Protein AF-A0A2V7K8N4-F1 (afdb_monomer_lite)

Foldseek 3Di:
DDDPDDDDDDDFDKDKDKDKDWDDDPFKIKIKIKIKIDRPQPQDPDPDPPPDPPDDDDDPDDDDDPPDRPGPPPDMDMDMDMDMGGDDD

Structure (mmCIF, N/CA/C/O backbone):
data_AF-A0A2V7K8N4-F1
#
_entry.id   AF-A0A2V7K8N4-F1
#
loop_
_atom_site.group_PDB
_atom_site.id
_atom_site.type_symbol
_atom_site.label_atom_id
_atom_site.label_alt_id
_atom_site.label_comp_id
_atom_site.label_asym_id
_atom_site.label_entity_id
_atom_site.label_seq_id
_atom_site.pdbx_PDB_ins_code
_atom_site.Cartn_x
_atom_site.Cartn_y
_atom_site.Cartn_z
_atom_site.occupancy
_atom_site.B_iso_or_equiv
_atom_site.auth_seq_id
_atom_site.auth_comp_id
_atom_site.auth_asym_id
_atom_site.auth_atom_id
_atom_site.pdbx_PDB_model_num
ATOM 1 N N . VAL A 1 1 ? 34.863 7.100 -43.227 1.00 48.28 1 VAL A N 1
ATOM 2 C CA . VAL A 1 1 ? 33.514 7.332 -42.657 1.00 48.28 1 VAL A CA 1
ATOM 3 C C . VAL A 1 1 ? 33.680 7.476 -41.154 1.00 48.28 1 VAL A C 1
ATOM 5 O O . VAL A 1 1 ? 34.131 6.530 -40.525 1.00 48.28 1 VAL A O 1
ATOM 8 N N . GLN A 1 2 ? 33.457 8.669 -40.603 1.00 41.97 2 GLN A N 1
ATOM 9 C CA . GLN A 1 2 ? 33.598 8.944 -39.169 1.00 41.97 2 GLN A CA 1
ATOM 10 C C . GLN A 1 2 ? 32.324 8.474 -38.454 1.00 41.97 2 GLN A C 1
ATOM 12 O O . GLN A 1 2 ? 31.233 8.939 -38.778 1.00 41.97 2 GLN A O 1
ATOM 17 N N . LEU A 1 3 ? 32.444 7.515 -37.533 1.00 53.94 3 LEU A N 1
ATOM 18 C CA . LEU A 1 3 ? 31.323 7.045 -36.720 1.00 53.94 3 LEU A CA 1
ATOM 19 C C . LEU A 1 3 ? 31.010 8.110 -35.666 1.00 53.94 3 LEU A C 1
ATOM 21 O O . LEU A 1 3 ? 31.740 8.266 -34.691 1.00 53.94 3 LEU A O 1
ATOM 25 N N . ILE A 1 4 ? 29.936 8.865 -35.881 1.00 57.09 4 ILE A N 1
ATOM 26 C CA . ILE A 1 4 ? 29.372 9.750 -34.863 1.00 57.09 4 ILE A CA 1
ATOM 27 C C . ILE A 1 4 ? 28.725 8.843 -33.811 1.00 57.09 4 ILE A C 1
ATOM 29 O O . ILE A 1 4 ? 27.634 8.309 -34.018 1.00 57.09 4 ILE A O 1
ATOM 33 N N . GLY A 1 5 ? 29.429 8.613 -32.704 1.00 57.16 5 GLY A N 1
ATOM 34 C CA . GLY A 1 5 ? 28.883 7.921 -31.543 1.00 57.16 5 GLY A CA 1
ATOM 35 C C . GLY A 1 5 ? 27.810 8.788 -30.894 1.00 57.16 5 GLY A C 1
ATOM 36 O O . GLY A 1 5 ? 28.124 9.772 -30.233 1.00 57.16 5 GLY A O 1
ATOM 37 N N . ARG A 1 6 ? 26.539 8.445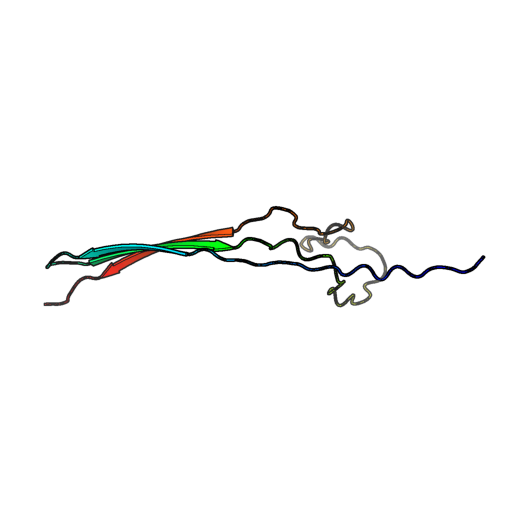 -31.104 1.00 65.81 6 ARG A N 1
ATOM 38 C CA . ARG A 1 6 ? 25.426 8.993 -30.322 1.00 65.81 6 ARG A CA 1
ATOM 39 C C . ARG A 1 6 ? 25.372 8.248 -28.989 1.00 65.81 6 ARG A C 1
ATOM 41 O O . ARG A 1 6 ? 25.077 7.056 -28.968 1.00 65.81 6 ARG A O 1
ATOM 48 N N . THR A 1 7 ? 25.690 8.925 -27.892 1.00 65.75 7 THR A N 1
ATOM 49 C CA . THR A 1 7 ? 25.447 8.392 -26.548 1.00 65.75 7 THR A CA 1
ATOM 50 C C . THR A 1 7 ? 23.940 8.412 -26.315 1.00 65.75 7 THR A C 1
ATOM 52 O O . THR A 1 7 ? 23.333 9.481 -26.328 1.00 65.75 7 THR A O 1
ATOM 55 N N . LEU A 1 8 ? 23.325 7.238 -26.18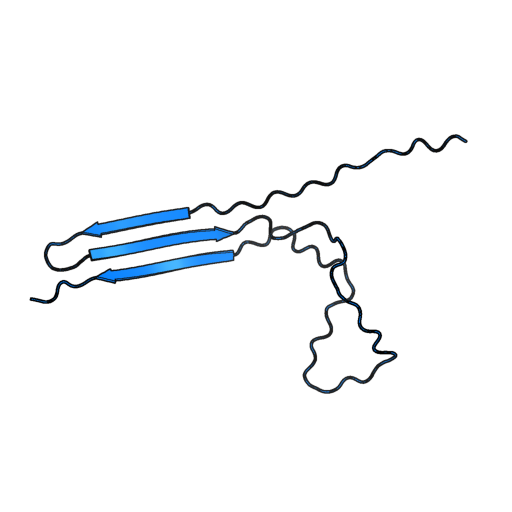7 1.00 67.25 8 LEU A N 1
ATOM 56 C CA . LEU A 1 8 ? 21.931 7.113 -25.776 1.00 67.25 8 LEU A CA 1
ATOM 57 C C . LEU A 1 8 ? 21.905 7.122 -24.247 1.00 67.25 8 LEU A C 1
ATOM 59 O O . LEU A 1 8 ? 22.502 6.246 -23.626 1.00 67.25 8 LEU A O 1
ATOM 63 N N . ASP A 1 9 ? 21.263 8.128 -23.662 1.00 68.19 9 ASP A N 1
ATOM 64 C CA . ASP A 1 9 ? 21.001 8.167 -22.226 1.00 68.19 9 ASP A CA 1
ATOM 65 C C . ASP A 1 9 ? 19.684 7.427 -21.962 1.00 68.19 9 ASP A C 1
ATOM 67 O O . ASP A 1 9 ? 18.609 7.877 -22.372 1.00 68.19 9 ASP A O 1
ATOM 71 N N . GLU A 1 10 ? 19.776 6.239 -21.369 1.00 66.12 10 GLU A N 1
ATOM 72 C CA . GLU A 1 10 ? 18.619 5.431 -20.990 1.00 66.12 10 GLU A CA 1
ATOM 73 C C . GLU A 1 10 ? 18.297 5.676 -19.514 1.00 66.12 10 GLU A C 1
ATOM 75 O O . GLU A 1 10 ? 19.054 5.303 -18.620 1.00 66.12 10 GLU A O 1
ATOM 80 N N . GLY A 1 11 ? 17.143 6.293 -19.256 1.00 68.69 11 GLY A N 1
ATOM 81 C CA . GLY A 1 11 ? 16.618 6.513 -17.912 1.00 68.69 11 GLY A CA 1
ATOM 82 C C . GLY A 1 11 ? 15.388 5.654 -17.635 1.00 68.69 11 GLY A C 1
ATOM 83 O O . GLY A 1 11 ? 14.585 5.387 -18.530 1.00 68.69 11 GLY A O 1
ATOM 84 N N . TRP A 1 12 ? 15.201 5.258 -16.376 1.00 79.81 12 TRP A N 1
ATOM 85 C CA . TRP A 1 12 ? 13.958 4.651 -15.905 1.00 79.81 12 TRP A CA 1
ATOM 86 C C . TRP A 1 12 ? 13.411 5.436 -14.712 1.00 79.81 12 TRP A C 1
ATOM 88 O O . TRP A 1 12 ? 14.167 6.044 -13.955 1.00 79.81 12 TRP A O 1
ATOM 98 N N . VAL A 1 13 ? 12.089 5.423 -14.546 1.00 83.44 13 VAL A N 1
ATOM 99 C CA . VAL A 1 13 ? 11.421 6.054 -13.405 1.00 83.44 13 VAL A CA 1
ATOM 100 C C . VAL A 1 13 ? 10.540 5.024 -12.717 1.00 83.44 13 VAL A C 1
ATOM 102 O O . VAL A 1 13 ? 9.581 4.515 -13.298 1.00 83.44 13 VAL A O 1
ATOM 105 N N . GLU A 1 14 ? 10.859 4.751 -11.457 1.00 87.94 14 GLU A N 1
ATOM 106 C CA . GLU A 1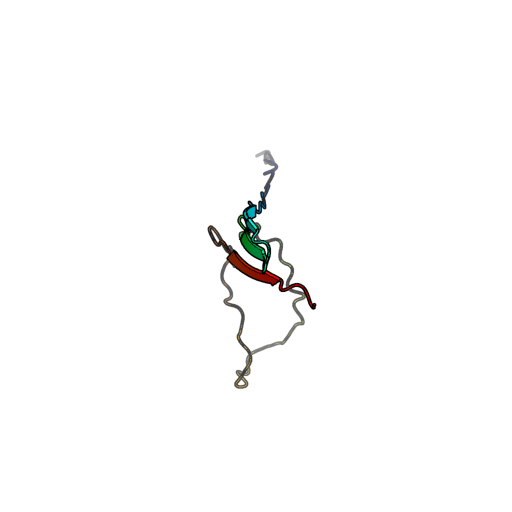 14 ? 10.002 4.015 -10.534 1.00 87.94 14 GLU A CA 1
ATOM 107 C C . GLU A 1 14 ? 9.232 4.994 -9.656 1.00 87.94 14 GLU A C 1
ATOM 109 O O . GLU A 1 14 ? 9.788 5.960 -9.131 1.00 87.94 14 GLU A O 1
ATOM 114 N N . TRP A 1 15 ? 7.940 4.735 -9.473 1.00 87.00 15 TRP A N 1
ATOM 115 C CA . TRP A 1 15 ? 7.108 5.534 -8.585 1.00 87.00 15 TRP A CA 1
ATOM 116 C C . TRP A 1 15 ? 6.053 4.663 -7.910 1.00 87.00 15 TRP A C 1
ATOM 118 O O . TRP A 1 15 ? 5.563 3.681 -8.466 1.00 87.00 15 TRP A O 1
ATOM 128 N N . THR A 1 16 ? 5.723 5.020 -6.670 1.00 94.75 16 THR A N 1
ATOM 129 C CA . THR A 1 16 ? 4.748 4.298 -5.849 1.00 94.75 16 THR A CA 1
ATOM 130 C C . THR A 1 16 ? 3.801 5.315 -5.209 1.00 94.75 16 THR A C 1
ATOM 132 O O . THR A 1 16 ? 4.137 5.884 -4.169 1.00 94.75 16 THR A O 1
ATOM 135 N N . PRO A 1 17 ? 2.624 5.593 -5.806 1.00 95.94 17 PRO A N 1
ATOM 136 C CA . PRO A 1 17 ? 1.598 6.366 -5.142 1.00 95.94 17 PRO A CA 1
ATOM 137 C C . PRO A 1 17 ? 1.086 5.558 -3.945 1.00 95.94 17 PRO A C 1
ATOM 139 O O . PRO A 1 17 ? 0.994 4.326 -3.978 1.00 95.94 17 PRO A O 1
ATOM 142 N N . THR A 1 18 ? 0.714 6.267 -2.890 1.00 96.19 18 THR A N 1
ATOM 143 C CA . THR A 1 18 ? 0.083 5.669 -1.716 1.00 96.19 18 THR A CA 1
ATOM 144 C C . THR A 1 18 ? -1.141 6.484 -1.342 1.00 96.19 18 THR A C 1
ATOM 146 O O . THR A 1 18 ? -1.171 7.699 -1.537 1.00 96.19 18 THR A O 1
ATOM 149 N N . TRP A 1 19 ? -2.167 5.815 -0.831 1.00 97.94 19 TRP A N 1
ATOM 150 C CA . TRP A 1 19 ? -3.376 6.458 -0.331 1.00 97.94 19 TRP A CA 1
ATOM 151 C C . TRP A 1 19 ? -3.923 5.696 0.862 1.00 97.94 19 TRP A C 1
ATOM 153 O O . TRP A 1 19 ? -3.568 4.541 1.105 1.00 97.94 19 TRP A O 1
ATOM 163 N N . GLY A 1 20 ? -4.806 6.332 1.619 1.00 97.50 20 GLY A N 1
ATOM 164 C CA . GLY A 1 20 ? -5.416 5.676 2.758 1.00 97.50 20 GLY A CA 1
ATOM 165 C C . GLY A 1 20 ? -6.654 6.379 3.275 1.00 97.50 20 GLY A C 1
ATOM 166 O O . GLY A 1 20 ? -6.928 7.531 2.949 1.00 97.50 20 GLY A O 1
ATOM 167 N N . LEU A 1 21 ? -7.387 5.641 4.100 1.00 97.44 21 LEU A N 1
ATOM 168 C CA . LEU A 1 21 ? -8.575 6.089 4.812 1.00 97.44 21 LEU A CA 1
ATOM 169 C C . LEU A 1 21 ? -8.438 5.675 6.278 1.00 97.44 21 LEU A C 1
ATOM 171 O O . LEU A 1 21 ? -8.017 4.557 6.574 1.00 97.44 21 LEU A O 1
ATOM 175 N N . SER A 1 22 ? -8.804 6.564 7.200 1.00 97.69 22 SER A N 1
ATOM 176 C CA . SER A 1 22 ? -8.841 6.265 8.633 1.00 97.69 22 SER A CA 1
ATOM 177 C C . SER A 1 22 ? -10.209 6.637 9.187 1.00 97.69 22 SER A C 1
ATOM 179 O O . SER A 1 22 ? -10.585 7.805 9.163 1.00 97.69 22 SER A O 1
ATOM 181 N N . LEU A 1 23 ? -10.920 5.652 9.725 1.00 97.56 23 LEU A N 1
ATOM 182 C CA . LEU A 1 23 ? -12.194 5.821 10.418 1.00 97.56 23 LEU A CA 1
ATOM 183 C C . LEU A 1 23 ? -11.966 5.570 11.909 1.00 97.56 23 LEU A C 1
ATOM 185 O O . LEU A 1 23 ? -11.346 4.572 12.287 1.00 97.56 23 LEU A O 1
ATOM 189 N N . ARG A 1 24 ? -12.415 6.493 12.760 1.00 97.12 24 ARG A N 1
ATOM 190 C CA . ARG A 1 24 ? -12.213 6.419 14.210 1.00 97.12 24 ARG A CA 1
ATOM 191 C C . ARG A 1 24 ? -13.557 6.442 14.917 1.00 97.12 24 ARG A C 1
ATOM 193 O O . ARG A 1 24 ? -14.305 7.403 14.766 1.00 97.12 24 ARG A O 1
ATOM 200 N N . PHE A 1 25 ? -13.801 5.410 15.710 1.00 95.62 25 PHE A N 1
ATOM 201 C CA . PHE A 1 25 ? -14.936 5.287 16.611 1.00 95.62 25 PHE A CA 1
ATOM 202 C C . PHE A 1 25 ? -14.416 5.211 18.057 1.00 95.62 25 PHE A C 1
ATOM 204 O O . PHE A 1 25 ? -13.238 4.899 18.269 1.00 95.62 25 PHE A O 1
ATOM 211 N N . PRO A 1 26 ? -15.249 5.509 19.064 1.00 94.25 26 PRO A N 1
ATOM 212 C CA . PRO A 1 26 ? -14.864 5.351 20.468 1.00 94.25 26 PRO A CA 1
ATOM 213 C C . PRO A 1 26 ? -14.458 3.914 20.835 1.00 94.25 26 PRO A C 1
ATOM 215 O O . PRO A 1 26 ? -13.596 3.714 21.694 1.00 94.25 26 PRO A O 1
ATOM 218 N N . GLU A 1 27 ? -15.063 2.923 20.182 1.00 95.00 27 GLU A N 1
ATOM 219 C CA . GLU A 1 27 ? -14.921 1.498 20.487 1.00 95.00 27 GLU A CA 1
ATOM 220 C C . GLU A 1 27 ? -13.882 0.800 19.605 1.00 95.00 27 GLU A C 1
ATOM 222 O O . GLU A 1 27 ? -13.396 -0.263 19.972 1.00 95.00 27 GLU A O 1
ATOM 227 N N . PHE A 1 28 ? -13.536 1.360 18.443 1.00 95.62 28 PHE A N 1
ATOM 228 C CA . PHE A 1 28 ? -12.530 0.791 17.545 1.00 95.62 28 PHE A CA 1
ATOM 229 C C . PHE A 1 28 ? -12.055 1.796 16.489 1.00 95.62 28 PHE A C 1
ATOM 231 O O . PHE A 1 28 ? -12.669 2.830 16.233 1.00 95.62 28 PHE A O 1
ATOM 238 N N . GLN A 1 29 ? -10.947 1.481 15.823 1.00 96.94 29 GLN A N 1
ATOM 239 C CA . GLN A 1 29 ? -10.457 2.231 14.665 1.00 96.94 29 GLN A CA 1
ATOM 240 C C . GLN A 1 29 ? -10.270 1.291 13.480 1.00 96.94 29 GLN A C 1
ATOM 242 O O . GLN A 1 29 ? -9.819 0.159 13.649 1.00 96.94 29 GLN A O 1
ATOM 247 N N . VAL A 1 30 ? -10.584 1.779 12.281 1.00 97.69 30 VAL A N 1
ATOM 248 C CA . VAL A 1 30 ? -10.339 1.077 11.016 1.00 97.69 30 VAL A CA 1
ATOM 249 C C . VAL A 1 30 ? -9.428 1.930 10.155 1.00 97.69 30 VAL A C 1
ATOM 251 O O . VAL A 1 30 ? -9.654 3.128 9.972 1.00 97.69 30 VAL A O 1
ATOM 254 N N . ARG A 1 31 ? -8.390 1.308 9.610 1.00 97.88 31 ARG A N 1
ATOM 255 C CA . ARG A 1 31 ? -7.448 1.934 8.689 1.00 97.88 31 ARG A CA 1
ATOM 256 C C . ARG A 1 31 ? -7.346 1.113 7.421 1.00 97.88 31 ARG A C 1
ATOM 258 O O . ARG A 1 31 ? -7.216 -0.106 7.474 1.00 97.88 31 ARG A O 1
ATOM 265 N N . TYR A 1 32 ? -7.366 1.804 6.295 1.00 97.56 32 TYR A N 1
ATOM 266 C CA . TYR A 1 32 ? -7.087 1.247 4.986 1.00 97.56 32 TYR A CA 1
ATOM 267 C C . TYR A 1 32 ? -5.893 1.979 4.377 1.00 97.56 32 TYR A C 1
ATOM 269 O O . TYR A 1 32 ? -5.820 3.208 4.448 1.00 97.56 32 TYR A O 1
ATOM 277 N N . ARG A 1 33 ? -4.973 1.232 3.768 1.00 97.75 33 ARG A N 1
ATOM 278 C CA . ARG A 1 33 ? -3.838 1.756 3.004 1.00 97.75 33 ARG A CA 1
ATOM 279 C C . ARG A 1 33 ? -3.749 1.027 1.667 1.00 97.75 33 ARG A C 1
ATOM 281 O O . ARG A 1 33 ? -3.724 -0.199 1.634 1.00 97.75 33 ARG A O 1
ATOM 288 N N . GLY A 1 34 ? -3.683 1.788 0.584 1.00 96.12 34 GLY A N 1
ATOM 289 C CA . GLY A 1 34 ? -3.378 1.311 -0.759 1.00 96.12 34 GLY A CA 1
ATOM 290 C C . GLY A 1 34 ? -2.017 1.826 -1.219 1.00 96.12 34 GLY A C 1
ATOM 291 O O . GLY A 1 34 ? -1.603 2.926 -0.841 1.00 96.12 34 GLY A O 1
ATOM 292 N N . GLN A 1 35 ? -1.323 1.037 -2.031 1.00 96.12 35 GLN A N 1
ATOM 293 C CA . GLN A 1 35 ? -0.123 1.464 -2.753 1.00 96.12 35 GLN A CA 1
ATOM 294 C C . GLN A 1 35 ? -0.027 0.757 -4.105 1.00 96.12 35 GLN A C 1
ATOM 296 O O . GLN A 1 35 ? -0.472 -0.387 -4.226 1.00 96.12 35 GLN A O 1
ATOM 301 N N . VAL A 1 36 ? 0.572 1.418 -5.103 1.00 93.06 36 VAL A N 1
ATOM 302 C CA . VAL A 1 36 ? 0.754 0.830 -6.444 1.00 93.06 36 VAL A CA 1
ATOM 303 C C . VAL A 1 36 ? 2.161 1.034 -6.981 1.00 93.06 36 VAL A C 1
ATOM 305 O O . VAL A 1 36 ? 2.516 2.102 -7.454 1.00 93.06 36 VAL A O 1
ATOM 308 N N . MET A 1 37 ? 2.979 -0.001 -6.990 1.00 89.25 37 MET A N 1
ATOM 309 C CA . MET A 1 37 ? 4.319 0.121 -7.551 1.00 89.25 37 MET A CA 1
ATOM 310 C C . MET A 1 37 ? 4.261 0.115 -9.084 1.00 89.25 37 MET A C 1
ATOM 312 O O . MET A 1 37 ? 3.783 -0.858 -9.667 1.00 89.25 37 MET A O 1
ATOM 316 N N . HIS A 1 38 ? 4.750 1.182 -9.720 1.00 88.19 38 HIS A N 1
ATOM 317 C CA . HIS A 1 38 ? 4.895 1.324 -11.173 1.00 88.19 38 HIS A CA 1
ATOM 318 C C . HIS A 1 38 ? 6.372 1.459 -11.559 1.00 88.19 38 HIS A C 1
ATOM 320 O O . HIS A 1 38 ? 7.213 1.821 -10.737 1.00 88.19 38 HIS A O 1
ATOM 326 N N . GLY A 1 39 ? 6.682 1.216 -12.834 1.00 78.06 39 G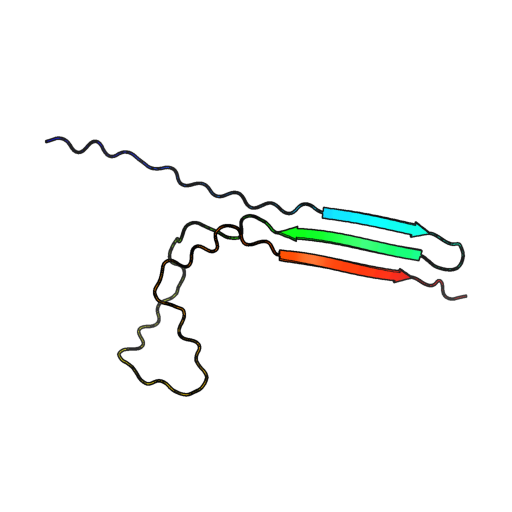LY A N 1
ATOM 327 C CA . GLY A 1 39 ? 8.050 1.338 -13.350 1.00 78.06 39 GLY A CA 1
ATOM 328 C C . GLY A 1 39 ? 8.900 0.079 -13.163 1.00 78.06 39 GLY A C 1
ATOM 329 O O . GLY A 1 39 ? 10.116 0.148 -13.276 1.00 78.06 39 GLY A O 1
ATOM 330 N N . MET A 1 40 ? 8.272 -1.085 -12.937 1.00 69.62 40 MET A N 1
ATOM 331 C CA . MET A 1 40 ? 8.963 -2.380 -12.790 1.00 69.62 40 MET A CA 1
ATOM 332 C C . MET A 1 40 ? 9.633 -2.895 -14.082 1.00 69.62 40 MET A C 1
ATOM 334 O O . MET A 1 40 ? 10.281 -3.937 -14.068 1.00 69.62 40 MET A O 1
ATOM 338 N N . GLY A 1 41 ? 9.503 -2.169 -15.194 1.00 64.88 41 GLY A N 1
ATOM 339 C CA . GLY A 1 41 ? 10.127 -2.475 -16.482 1.00 64.88 41 GLY A CA 1
ATOM 340 C C . GLY A 1 41 ? 11.482 -1.813 -16.649 1.00 64.88 41 GLY A C 1
ATOM 341 O O . GLY A 1 41 ? 11.643 -1.007 -17.564 1.00 64.88 41 GLY A O 1
ATOM 342 N N . ARG A 1 42 ? 12.432 -2.113 -15.755 1.00 64.44 42 ARG A N 1
ATOM 343 C CA . ARG A 1 42 ? 13.812 -1.624 -15.883 1.00 64.44 42 ARG A CA 1
ATOM 344 C C . ARG A 1 42 ? 14.383 -2.035 -17.249 1.00 64.44 42 ARG A C 1
ATOM 346 O O . ARG A 1 42 ? 14.209 -3.195 -17.627 1.00 64.44 42 ARG A O 1
ATOM 353 N N . PRO A 1 43 ? 15.076 -1.136 -17.970 1.00 60.19 43 PRO A N 1
ATOM 354 C CA . PRO A 1 43 ? 15.867 -1.520 -19.133 1.00 60.19 43 PRO A CA 1
ATOM 355 C C . PRO A 1 43 ? 16.860 -2.618 -18.730 1.00 60.19 43 PRO A C 1
ATOM 357 O O . PRO A 1 43 ? 17.526 -2.508 -17.699 1.00 60.19 43 PRO A O 1
ATOM 360 N N . ASN A 1 44 ? 16.913 -3.706 -19.501 1.00 56.78 44 ASN A N 1
ATOM 361 C CA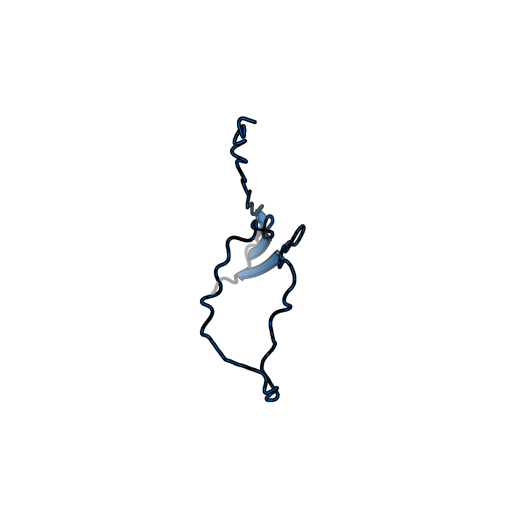 . ASN A 1 44 ? 17.709 -4.902 -19.211 1.00 56.78 44 ASN A CA 1
ATOM 362 C C . ASN A 1 44 ? 19.224 -4.612 -19.139 1.00 56.78 44 ASN A C 1
ATOM 364 O O . ASN A 1 44 ? 19.956 -4.859 -20.096 1.00 56.78 44 ASN A O 1
ATOM 368 N N . GLY A 1 45 ? 19.732 -4.181 -17.988 1.00 50.84 45 GLY A N 1
ATOM 369 C CA . GLY A 1 45 ? 21.117 -4.435 -17.607 1.00 50.84 45 GLY A CA 1
ATOM 370 C C . GLY A 1 45 ? 21.192 -5.858 -17.069 1.00 50.84 45 GLY A C 1
ATOM 371 O O . GLY A 1 45 ? 20.675 -6.121 -15.987 1.00 50.84 45 GLY A O 1
ATOM 372 N N . GLN A 1 46 ? 21.763 -6.784 -17.839 1.00 53.62 46 GLN A N 1
ATOM 373 C CA . GLN A 1 46 ? 21.956 -8.181 -17.445 1.00 53.62 46 GLN A CA 1
ATOM 374 C C . GLN A 1 46 ? 22.495 -8.285 -16.008 1.00 53.62 46 GLN A C 1
ATOM 376 O O . GLN A 1 46 ? 23.660 -8.016 -15.743 1.00 53.62 46 GLN A O 1
ATOM 381 N N . SER A 1 47 ? 21.641 -8.702 -15.079 1.00 49.78 47 SER A N 1
ATOM 382 C CA . SER A 1 47 ? 22.030 -9.146 -13.742 1.00 49.78 47 SER A CA 1
ATOM 383 C C . SER A 1 47 ? 21.484 -10.555 -13.556 1.00 49.78 47 SER A C 1
ATOM 385 O O . SER A 1 47 ? 20.615 -10.836 -12.736 1.00 49.78 47 SER A O 1
ATOM 387 N N . VAL A 1 48 ? 21.953 -11.453 -14.415 1.00 47.62 48 VAL A N 1
ATOM 388 C CA . VAL A 1 48 ? 21.966 -12.875 -14.108 1.00 47.62 48 VAL A CA 1
ATOM 389 C C . VAL A 1 48 ? 23.433 -13.192 -13.913 1.00 47.62 48 VAL A C 1
ATOM 391 O O . VAL A 1 48 ? 24.221 -13.095 -14.852 1.00 47.62 48 VAL A O 1
ATOM 394 N N . VAL A 1 49 ? 23.815 -13.544 -12.687 1.00 43.56 49 VAL A N 1
ATOM 395 C CA . VAL A 1 49 ? 25.031 -14.327 -12.470 1.00 43.56 49 VAL A CA 1
ATOM 396 C C . VAL A 1 49 ? 24.801 -15.632 -13.226 1.00 43.56 49 VAL A C 1
ATOM 398 O O . VAL A 1 49 ? 24.136 -16.541 -12.733 1.00 43.56 49 VAL A O 1
ATOM 401 N N . ALA A 1 50 ? 25.254 -15.682 -14.477 1.00 47.09 50 ALA A N 1
ATOM 402 C CA . ALA A 1 50 ? 25.252 -16.891 -15.272 1.00 47.09 50 ALA A CA 1
ATOM 403 C C . ALA A 1 50 ? 26.311 -17.814 -14.666 1.00 47.09 50 ALA A C 1
ATOM 405 O O . ALA A 1 50 ? 27.495 -17.715 -14.976 1.00 47.09 50 ALA A O 1
ATOM 406 N N . LEU A 1 51 ? 25.891 -18.683 -13.750 1.00 50.06 51 LEU A N 1
ATOM 407 C CA . LEU A 1 51 ? 26.646 -19.899 -13.490 1.00 50.06 51 LEU A CA 1
ATOM 408 C C . LEU A 1 51 ? 26.569 -20.730 -14.781 1.00 50.06 51 LEU A C 1
ATOM 410 O O . LEU A 1 51 ? 25.455 -20.977 -15.253 1.00 50.06 51 LEU A O 1
ATOM 414 N N . PRO A 1 52 ? 27.701 -21.122 -15.390 1.00 40.78 52 PRO A N 1
ATOM 415 C CA . PRO A 1 52 ? 27.676 -21.925 -16.598 1.00 40.78 52 PRO A CA 1
ATOM 416 C C . PRO A 1 52 ? 27.189 -23.319 -16.207 1.00 40.78 52 PRO A C 1
ATOM 418 O O . PRO A 1 52 ? 27.920 -24.105 -15.611 1.00 40.78 52 PRO A O 1
ATOM 421 N N . LEU A 1 53 ? 25.924 -23.610 -16.491 1.00 47.91 53 LEU A N 1
ATOM 422 C CA . LEU A 1 53 ? 25.449 -24.981 -16.571 1.00 47.91 53 LEU A CA 1
ATOM 423 C C . LEU A 1 53 ? 25.417 -25.326 -18.052 1.00 47.91 53 LEU A C 1
ATOM 425 O O . LEU A 1 53 ? 24.483 -24.971 -18.773 1.00 47.91 53 LEU A O 1
ATOM 429 N N . ASP A 1 54 ? 26.500 -25.956 -18.497 1.00 40.75 54 ASP A N 1
ATOM 430 C CA . ASP A 1 54 ? 26.591 -26.551 -19.819 1.00 40.75 54 ASP A CA 1
ATOM 431 C C . ASP A 1 54 ? 25.417 -27.514 -20.031 1.00 40.75 54 ASP A C 1
ATOM 433 O O . ASP A 1 54 ? 25.183 -28.425 -19.241 1.00 40.75 54 ASP A O 1
ATOM 437 N N . GLY A 1 55 ? 24.688 -27.290 -21.123 1.00 43.53 55 GLY A N 1
ATOM 438 C CA . GLY A 1 55 ? 23.998 -28.333 -21.878 1.00 43.53 55 GLY A CA 1
ATOM 439 C C . GLY A 1 55 ? 23.018 -29.230 -21.119 1.00 43.53 55 GLY A C 1
ATOM 440 O O . GLY A 1 55 ? 23.335 -30.363 -20.785 1.00 43.53 55 GLY A O 1
ATOM 441 N N . GLY A 1 56 ? 21.772 -28.766 -21.012 1.00 50.53 56 GLY A N 1
ATOM 442 C CA . GLY A 1 56 ? 20.573 -29.587 -21.213 1.00 50.53 56 GLY A CA 1
ATOM 443 C C . GLY A 1 56 ? 20.452 -30.904 -20.441 1.00 50.53 56 GLY A C 1
ATOM 444 O O . GLY A 1 56 ? 20.687 -31.968 -21.001 1.00 50.53 56 GLY A O 1
ATOM 445 N N . VAL A 1 57 ? 19.870 -30.843 -19.241 1.00 39.53 57 VAL A N 1
ATOM 446 C CA . VAL A 1 57 ? 19.000 -31.906 -18.711 1.00 39.53 57 VAL A CA 1
ATOM 447 C C . VAL A 1 57 ? 17.837 -31.241 -17.975 1.00 39.53 57 VAL A C 1
ATOM 449 O O . VAL A 1 57 ? 18.025 -30.548 -16.977 1.00 39.53 57 VAL A O 1
ATOM 452 N N . VAL A 1 58 ? 16.618 -31.438 -18.482 1.00 51.53 58 VAL A N 1
ATOM 453 C CA . VAL A 1 58 ? 15.376 -31.014 -17.825 1.00 51.53 58 VAL A CA 1
ATOM 454 C C . VAL A 1 58 ? 15.105 -31.983 -16.675 1.00 51.53 58 VAL A C 1
ATOM 456 O O . VAL A 1 58 ? 14.522 -33.046 -16.869 1.00 51.53 58 VAL A O 1
ATOM 459 N N . ALA A 1 59 ? 15.554 -31.626 -15.474 1.00 41.78 59 ALA A N 1
ATOM 460 C CA . ALA A 1 59 ? 15.085 -32.243 -14.241 1.00 41.78 59 ALA A CA 1
ATOM 461 C C . ALA A 1 59 ? 13.828 -31.496 -13.771 1.00 41.78 59 ALA A C 1
ATOM 463 O O . ALA A 1 59 ? 13.814 -30.266 -13.674 1.00 41.78 59 ALA A O 1
ATOM 464 N N . ALA A 1 60 ? 12.755 -32.250 -13.534 1.00 49.53 60 ALA A N 1
ATOM 465 C CA . ALA A 1 60 ? 11.451 -31.749 -13.120 1.00 49.53 60 ALA A CA 1
ATOM 466 C C . ALA A 1 60 ? 11.570 -30.793 -11.919 1.00 49.53 60 ALA A C 1
ATOM 468 O O . ALA A 1 60 ? 11.922 -31.214 -10.820 1.00 49.53 60 ALA A O 1
ATOM 469 N N . GLY A 1 61 ? 11.268 -29.509 -12.136 1.00 48.41 61 GLY A N 1
ATOM 470 C CA . GLY A 1 61 ? 11.159 -28.513 -11.064 1.00 48.41 61 GLY A CA 1
ATOM 471 C C . GLY A 1 61 ? 11.956 -27.222 -11.248 1.00 48.41 61 GLY A C 1
ATOM 472 O O . GLY A 1 61 ? 11.775 -26.307 -10.450 1.00 48.41 61 GLY A O 1
ATOM 473 N N . ILE A 1 62 ? 12.789 -27.092 -12.284 1.00 46.66 62 ILE A N 1
ATOM 474 C CA . ILE A 1 62 ? 13.503 -25.835 -12.554 1.00 46.66 62 ILE A CA 1
ATOM 475 C C . ILE A 1 62 ? 12.793 -25.078 -13.678 1.00 46.66 62 ILE A C 1
ATOM 477 O O . ILE A 1 62 ? 12.798 -25.496 -14.836 1.00 46.66 62 ILE A O 1
ATOM 481 N N . LEU A 1 63 ? 12.171 -23.952 -13.320 1.00 45.38 63 LEU A N 1
ATOM 482 C CA . LEU A 1 63 ? 11.663 -22.977 -14.280 1.00 45.38 63 LEU A CA 1
ATOM 483 C C . LEU A 1 63 ? 12.858 -22.335 -14.992 1.00 45.38 63 LEU A C 1
ATOM 485 O O . LEU A 1 63 ? 13.539 -21.478 -14.432 1.00 45.38 63 LEU A O 1
ATOM 489 N N . VAL A 1 64 ? 13.127 -22.761 -16.225 1.00 52.09 64 VAL A N 1
ATOM 490 C CA . VAL A 1 64 ? 14.075 -22.073 -17.106 1.00 52.09 64 VAL A CA 1
ATOM 491 C C . VAL A 1 64 ? 13.488 -20.698 -17.419 1.00 52.09 64 VAL A C 1
ATOM 493 O O . VAL A 1 64 ? 12.394 -20.602 -17.977 1.00 52.09 64 VAL A O 1
ATOM 496 N N . ALA A 1 65 ? 14.191 -19.632 -17.030 1.00 51.84 65 ALA A N 1
ATOM 497 C CA . ALA A 1 65 ? 13.786 -18.276 -17.377 1.00 51.84 65 ALA A CA 1
ATOM 498 C C . ALA A 1 65 ? 13.728 -18.150 -18.915 1.00 51.84 65 ALA A C 1
ATOM 500 O O . ALA A 1 65 ? 14.690 -18.544 -19.580 1.00 51.84 65 ALA A O 1
ATOM 501 N N . PRO A 1 66 ? 12.626 -17.640 -19.499 1.00 49.34 66 PRO A N 1
ATOM 502 C CA . PRO A 1 66 ? 12.509 -17.478 -20.944 1.00 49.34 66 PRO A CA 1
ATOM 503 C C . PRO A 1 66 ? 13.690 -16.673 -21.490 1.00 49.34 66 PRO A C 1
ATOM 505 O O . PRO A 1 66 ? 13.979 -15.585 -21.000 1.00 49.34 66 PRO A O 1
ATOM 508 N N . SER A 1 67 ? 14.357 -17.176 -22.528 1.00 52.12 67 SER A N 1
ATOM 509 C CA . SER A 1 67 ? 15.538 -16.548 -23.140 1.00 52.12 67 SER A CA 1
ATOM 510 C C . SER A 1 67 ? 15.202 -15.353 -24.053 1.00 52.12 67 SER A C 1
ATOM 512 O O . SER A 1 67 ? 15.911 -15.088 -25.022 1.00 52.12 67 SER A O 1
ATOM 514 N N . GLY A 1 68 ? 14.095 -14.654 -23.784 1.00 54.94 68 GLY A N 1
ATOM 515 C CA . GLY A 1 68 ? 13.676 -13.438 -24.487 1.00 54.94 68 GLY A CA 1
ATOM 516 C C . GLY A 1 68 ? 13.986 -12.176 -23.672 1.00 54.94 68 GLY A C 1
ATOM 517 O O . GLY A 1 68 ? 14.305 -12.283 -22.489 1.00 54.94 68 GLY A O 1
ATOM 518 N N . PRO A 1 69 ? 13.885 -10.967 -24.258 1.00 52.62 69 PRO A N 1
ATOM 519 C CA . PRO A 1 69 ? 14.046 -9.724 -23.507 1.00 52.62 69 PRO A CA 1
ATOM 520 C C . PRO A 1 69 ? 13.030 -9.685 -22.357 1.00 52.62 69 PRO A C 1
ATOM 522 O O . PRO A 1 69 ? 11.830 -9.559 -22.601 1.00 52.62 69 PRO A O 1
ATOM 525 N N . LEU A 1 70 ? 13.491 -9.790 -21.107 1.00 52.69 70 LEU A N 1
ATOM 526 C CA . LEU A 1 70 ? 12.633 -9.780 -19.915 1.00 52.69 70 LEU A CA 1
ATOM 527 C C . LEU A 1 70 ? 12.246 -8.339 -19.534 1.00 52.69 70 LEU A C 1
ATOM 529 O O . LEU A 1 70 ? 12.357 -7.909 -18.392 1.00 52.69 70 LEU A O 1
ATOM 533 N N . ASN A 1 71 ? 11.789 -7.573 -20.523 1.00 54.81 71 ASN A N 1
ATOM 534 C CA . ASN A 1 71 ? 11.304 -6.218 -20.321 1.00 54.81 71 ASN A CA 1
ATOM 535 C C . ASN A 1 71 ? 9.881 -6.292 -19.757 1.00 54.81 71 ASN A C 1
ATOM 537 O O . ASN A 1 71 ? 8.915 -6.395 -20.517 1.00 54.81 71 ASN A O 1
ATOM 541 N N . LEU A 1 72 ? 9.737 -6.219 -18.430 1.00 59.53 72 LEU A N 1
ATOM 542 C CA . LEU A 1 72 ? 8.443 -6.080 -17.746 1.00 59.53 72 LEU A CA 1
ATOM 543 C C . LEU A 1 72 ? 7.839 -4.684 -17.992 1.00 59.53 72 LEU A C 1
ATOM 545 O O . LEU A 1 72 ? 7.660 -3.880 -17.081 1.00 59.53 72 LEU A O 1
ATOM 549 N N . THR A 1 73 ? 7.547 -4.358 -19.248 1.00 61.62 73 THR A N 1
ATOM 550 C CA . THR A 1 73 ? 6.965 -3.067 -19.628 1.00 61.62 73 THR A CA 1
ATOM 551 C C . THR A 1 73 ? 5.494 -3.013 -19.222 1.00 61.62 73 THR A C 1
ATOM 553 O O . THR A 1 73 ? 4.715 -3.912 -19.521 1.00 61.62 73 THR A O 1
ATOM 556 N N . GLY A 1 74 ? 5.115 -1.963 -18.492 1.00 66.94 74 GLY A N 1
ATOM 557 C CA . GLY A 1 74 ? 3.723 -1.736 -18.087 1.00 66.94 74 GLY A CA 1
ATOM 558 C C . GLY A 1 74 ? 3.210 -2.597 -16.926 1.00 66.94 74 GLY A C 1
ATOM 559 O O . GLY A 1 74 ? 2.005 -2.627 -16.700 1.00 66.94 74 GLY A O 1
ATOM 560 N N . VAL A 1 75 ? 4.078 -3.281 -16.172 1.00 75.69 75 VAL A N 1
ATOM 561 C CA . VAL A 1 75 ? 3.646 -4.050 -14.992 1.00 75.69 75 VAL A CA 1
ATOM 562 C C . VAL A 1 75 ? 3.484 -3.123 -13.783 1.00 75.69 75 VAL A C 1
ATOM 564 O O . VAL A 1 75 ? 4.367 -2.312 -13.485 1.00 75.69 75 VAL A O 1
A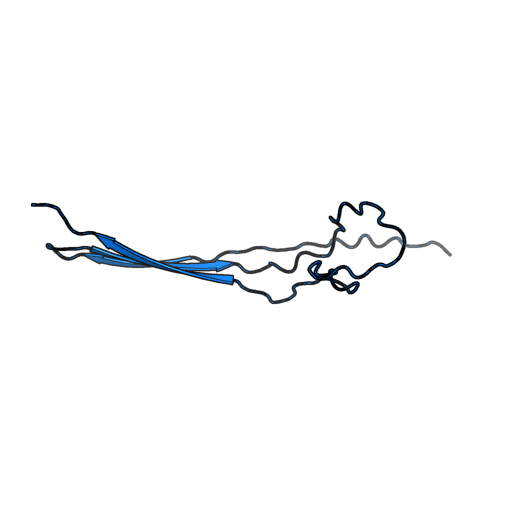TOM 567 N N . SER A 1 76 ? 2.374 -3.279 -13.058 1.00 82.56 76 SER A N 1
ATOM 568 C CA . SER A 1 76 ? 2.113 -2.611 -11.780 1.00 82.56 76 SER A CA 1
ATOM 569 C C . SER A 1 76 ? 1.721 -3.614 -10.695 1.00 82.56 76 SER A C 1
ATOM 571 O O . SER A 1 76 ? 0.925 -4.513 -10.964 1.00 82.56 76 SER A O 1
ATOM 573 N N . THR A 1 77 ? 2.208 -3.430 -9.466 1.00 88.44 77 THR A N 1
ATOM 574 C CA . THR A 1 77 ? 1.797 -4.242 -8.307 1.00 88.44 77 THR A CA 1
ATOM 575 C C . THR A 1 77 ? 0.938 -3.401 -7.384 1.00 88.44 77 THR A C 1
ATOM 577 O O . THR A 1 77 ? 1.403 -2.389 -6.863 1.00 88.44 77 THR A O 1
ATOM 580 N N . PHE A 1 78 ? -0.296 -3.840 -7.147 1.00 92.94 78 PHE A N 1
ATOM 581 C CA . PHE A 1 78 ? -1.201 -3.201 -6.203 1.00 92.94 78 PHE A CA 1
ATOM 582 C C . PHE A 1 78 ? -1.137 -3.924 -4.849 1.00 92.94 78 PHE A C 1
ATOM 584 O O . PHE A 1 78 ? -1.312 -5.139 -4.779 1.00 92.94 78 PHE A O 1
ATOM 591 N N . THR A 1 79 ? -0.938 -3.187 -3.754 1.00 94.62 79 THR A N 1
ATOM 592 C CA . THR A 1 79 ? -1.059 -3.722 -2.387 1.00 94.62 79 THR A CA 1
ATOM 593 C C . THR A 1 79 ? -2.152 -2.992 -1.610 1.00 94.62 79 THR A C 1
ATOM 595 O O . THR A 1 79 ? -2.145 -1.764 -1.522 1.00 94.62 79 THR A O 1
ATOM 598 N N . HIS A 1 80 ? -3.059 -3.760 -1.003 1.00 97.06 80 HIS A N 1
ATOM 599 C CA . HIS A 1 80 ? -4.095 -3.283 -0.087 1.00 97.06 80 HIS A CA 1
ATOM 600 C C . HIS A 1 80 ? -3.798 -3.779 1.332 1.00 97.06 80 HIS A C 1
ATOM 602 O O . HIS A 1 80 ? -3.517 -4.960 1.527 1.00 97.06 80 HIS A O 1
ATOM 608 N N . GLN A 1 81 ? -3.921 -2.908 2.328 1.00 97.75 81 GLN A N 1
ATOM 609 C CA . GLN A 1 81 ? -3.845 -3.275 3.738 1.00 97.75 81 GLN A CA 1
ATOM 610 C C . GLN A 1 81 ? -5.059 -2.724 4.481 1.00 97.75 81 GLN A C 1
ATOM 612 O O . GLN A 1 81 ? -5.351 -1.530 4.410 1.00 97.75 81 GLN A O 1
ATOM 617 N N . VAL A 1 82 ? -5.728 -3.596 5.234 1.00 96.62 82 VAL A N 1
ATOM 618 C CA . VAL A 1 82 ? -6.794 -3.238 6.174 1.00 96.62 82 VAL A CA 1
ATOM 619 C C . VAL A 1 82 ? -6.299 -3.531 7.585 1.00 96.62 82 VAL A C 1
ATOM 621 O O . VAL A 1 82 ? -5.636 -4.537 7.830 1.00 96.62 82 VAL A O 1
ATOM 624 N N . SER A 1 83 ? -6.569 -2.635 8.525 1.00 97.06 83 SER A N 1
ATOM 625 C CA . SER A 1 83 ? -6.186 -2.792 9.927 1.00 97.06 83 SER A CA 1
ATOM 626 C C . SER A 1 83 ? -7.326 -2.350 10.831 1.00 97.06 83 SER A C 1
ATOM 628 O O . SER A 1 83 ? -7.938 -1.310 10.595 1.00 97.06 83 SER A O 1
ATOM 630 N N . VAL A 1 84 ? -7.591 -3.141 11.869 1.00 96.12 84 VAL A N 1
ATOM 631 C CA . VAL A 1 84 ? -8.608 -2.868 12.889 1.00 96.12 84 VAL A CA 1
ATOM 632 C C . VAL A 1 84 ? -7.916 -2.802 14.244 1.00 96.12 84 VAL A C 1
ATOM 634 O O . VAL A 1 84 ? -7.044 -3.617 14.539 1.00 96.12 84 VAL A O 1
ATOM 637 N N . SER A 1 85 ? -8.268 -1.816 15.060 1.00 96.50 85 SER A N 1
ATOM 638 C CA . SER A 1 85 ? -7.702 -1.625 16.397 1.00 96.50 85 SER A CA 1
ATOM 639 C C . SER A 1 85 ? -8.829 -1.526 17.414 1.00 96.50 85 SER A C 1
ATOM 641 O O . SER A 1 85 ? -9.682 -0.651 17.276 1.00 96.50 85 SER A O 1
ATOM 643 N N . LEU A 1 86 ? -8.819 -2.395 18.427 1.00 96.00 86 LEU A N 1
ATOM 644 C CA . LEU A 1 86 ? -9.774 -2.384 19.535 1.00 96.00 86 LEU A CA 1
ATOM 645 C C . LEU A 1 86 ? -9.050 -1.979 20.832 1.00 96.00 86 LEU A C 1
ATOM 647 O O . LEU A 1 86 ? -7.987 -2.533 21.120 1.00 96.00 86 LEU A O 1
ATOM 651 N N . PRO A 1 87 ? -9.577 -1.022 21.610 1.00 91.44 87 PRO A N 1
ATOM 652 C CA . PRO A 1 87 ? -9.057 -0.706 22.928 1.00 91.44 87 PRO A CA 1
ATOM 653 C C . PRO A 1 87 ? -9.424 -1.826 23.911 1.00 91.44 87 PRO A C 1
ATOM 655 O O . PRO A 1 87 ? -10.579 -2.239 23.983 1.00 91.44 87 PRO A O 1
ATOM 658 N N . LEU A 1 88 ? -8.449 -2.293 24.689 1.00 87.56 88 LEU A N 1
ATOM 659 C CA . LEU A 1 88 ? -8.702 -3.193 25.814 1.00 87.56 88 LEU A CA 1
ATOM 660 C C . LEU A 1 88 ? -9.178 -2.346 27.002 1.00 87.56 88 LEU A C 1
ATOM 662 O O . LEU A 1 88 ? -8.509 -1.376 27.366 1.00 87.56 88 LEU A O 1
ATOM 666 N N . ARG A 1 89 ? -10.343 -2.678 27.557 1.00 78.75 89 ARG A N 1
ATOM 667 C CA . ARG A 1 89 ? -10.903 -2.087 28.777 1.00 78.75 89 ARG A CA 1
ATOM 668 C C . ARG A 1 89 ? -11.250 -3.196 29.752 1.00 78.75 89 ARG A C 1
ATOM 670 O O . ARG A 1 89 ? -11.680 -4.262 29.259 1.00 78.75 89 ARG A O 1
#

pLDDT: mean 72.61, std 20.86, range [39.53, 97.94]

Radius of gyration: 23.56 Å; chains: 1; bounding box: 48×42×71 Å

Secondary structure (DSSP, 8-state):
--------------B--EEEEEEE-SS-EEEEEEEEEB----------------S----TT--PPPSS----TT--EEEEEEEEE----

Sequence (89 aa):
VQLIGRTLDEGWVEWTPTWGLSLRFPEFQVRYRGQVMHGMGRPNGQSVVALPLDGGVVAAGILVAPSGPLNLTGVSTFTHQVSVSLPLR